Protein AF-A0AAN8SKI3-F1 (afdb_monomer)

InterPro domains:
  IPR000932 Photosystem antenna protein-like [PF00421] (1-62)
  IPR036001 Photosystem antenna protein-like superfamily [SSF161077] (1-62)

Secondary structure (DSSP, 8-state):
-HHHHHHHHHHHHHHHHHHH---S-TTTS-TTTTT-SSHHHHHHTT--B-TTS-BTTS------BHHHHHHHHHHHHHHHHHHHHHHT-

Sequence (89 aa):
MHTALVAGWAGSMALYELAVFDPSDPVLDPMWRQGMFVIPFMTRLGITNSWGGWSITGGTENPLWICQRSLEFIYFSQGWLALVLVHFM

Solvent-accessible surface area (backbone atoms only — not comparable to full-atom values): 5112 Å² total; per-residue (Å²): 104,71,68,23,53,53,30,33,47,55,13,50,50,41,50,52,46,63,75,71,60,67,70,86,42,60,84,87,49,32,60,77,78,76,68,52,71,58,59,64,60,42,39,76,73,60,31,45,24,40,89,86,68,49,21,70,85,72,51,87,72,90,82,40,47,52,62,62,55,23,51,52,27,37,56,49,15,51,53,43,49,53,52,48,55,64,74,77,110

Radius of gyration: 15.22 Å; Cα contacts (8 Å, |Δi|>4): 101; chains: 1; bounding box: 33×21×47 Å

Foldseek 3Di:
DVLLVVLQCLLVLLVVCVVQDDLPDCPPCNPVNSVRDNVVVCVVVVAFDEPVQAGNVRDRDDGDYSNVVSVVSNVVSVVVVVVVVVVVD

Structure (mmCIF, N/CA/C/O backbone):
data_AF-A0AAN8SKI3-F1
#
_entry.id   AF-A0AAN8SKI3-F1
#
loop_
_atom_site.group_PDB
_atom_site.id
_atom_site.type_symbol
_atom_site.label_atom_id
_atom_site.label_alt_id
_atom_site.label_comp_id
_atom_site.label_asym_id
_atom_site.label_entity_id
_atom_site.label_seq_id
_atom_site.pdbx_PDB_ins_code
_atom_site.Cartn_x
_atom_site.Cartn_y
_atom_site.Cartn_z
_atom_site.occupancy
_atom_site.B_iso_or_equiv
_atom_site.auth_seq_id
_atom_site.auth_comp_id
_atom_site.auth_asym_id
_atom_site.auth_atom_id
_atom_site.pdbx_PDB_model_num
ATOM 1 N N . MET A 1 1 ? 11.636 -5.503 -19.890 1.00 85.38 1 MET A N 1
ATOM 2 C CA . MET A 1 1 ? 10.201 -5.189 -20.108 1.00 85.38 1 MET A CA 1
ATOM 3 C C . MET A 1 1 ? 9.329 -5.647 -18.945 1.00 85.38 1 MET A C 1
ATOM 5 O O . MET A 1 1 ? 8.716 -4.796 -18.320 1.00 85.38 1 MET A O 1
ATOM 9 N N . HIS A 1 2 ? 9.321 -6.939 -18.587 1.00 93.75 2 HIS A N 1
ATOM 10 C CA . HIS A 1 2 ? 8.514 -7.467 -17.470 1.00 93.75 2 HIS A CA 1
ATOM 11 C C . HIS A 1 2 ? 8.715 -6.719 -16.135 1.00 93.75 2 HIS A C 1
ATOM 13 O O . HIS A 1 2 ? 7.749 -6.303 -15.506 1.00 93.75 2 HIS A O 1
ATOM 19 N N . THR A 1 3 ? 9.965 -6.474 -15.734 1.00 91.62 3 THR A N 1
ATOM 20 C CA . THR A 1 3 ? 10.309 -5.766 -14.486 1.00 91.62 3 THR A CA 1
ATOM 21 C C . THR A 1 3 ? 9.739 -4.351 -14.415 1.00 91.62 3 THR A C 1
ATOM 23 O O . THR A 1 3 ? 9.232 -3.946 -13.373 1.00 91.62 3 THR A O 1
ATOM 26 N N . ALA A 1 4 ? 9.771 -3.620 -15.530 1.00 89.25 4 ALA A N 1
ATOM 27 C CA . ALA A 1 4 ? 9.232 -2.269 -15.608 1.00 89.25 4 ALA A CA 1
ATOM 28 C C . ALA A 1 4 ? 7.709 -2.257 -15.422 1.00 89.25 4 ALA A C 1
ATOM 30 O O . ALA A 1 4 ? 7.190 -1.432 -14.673 1.00 89.25 4 ALA A O 1
ATOM 31 N N . LEU A 1 5 ? 7.000 -3.200 -16.050 1.00 92.62 5 LEU A N 1
ATOM 32 C CA . LEU A 1 5 ? 5.545 -3.317 -15.926 1.00 92.62 5 LEU A CA 1
ATOM 33 C C . LEU A 1 5 ? 5.123 -3.691 -14.502 1.00 92.62 5 LEU A C 1
ATOM 35 O O . LEU A 1 5 ? 4.211 -3.076 -13.961 1.00 92.62 5 LEU A O 1
ATOM 39 N N . VAL A 1 6 ? 5.819 -4.641 -13.869 1.00 93.38 6 VAL A N 1
ATOM 40 C CA . VAL A 1 6 ? 5.525 -5.050 -12.484 1.00 93.38 6 VAL A CA 1
ATOM 41 C C . VAL A 1 6 ? 5.783 -3.907 -11.499 1.00 93.38 6 VAL A C 1
ATOM 43 O O . VAL A 1 6 ? 4.965 -3.668 -10.614 1.00 93.38 6 VAL A O 1
ATOM 46 N N . ALA A 1 7 ? 6.877 -3.156 -11.671 1.00 89.44 7 ALA A N 1
ATOM 47 C CA . ALA A 1 7 ? 7.148 -1.980 -10.846 1.00 89.44 7 ALA A CA 1
ATOM 48 C C . ALA A 1 7 ? 6.097 -0.873 -11.050 1.00 89.44 7 ALA A C 1
ATOM 50 O O . ALA A 1 7 ? 5.627 -0.284 -10.080 1.00 89.44 7 ALA A O 1
ATOM 51 N N . GLY A 1 8 ? 5.679 -0.634 -12.297 1.00 92.06 8 GLY A N 1
ATOM 52 C CA . GLY A 1 8 ? 4.633 0.339 -12.616 1.00 92.06 8 GLY A CA 1
ATOM 53 C C . GLY A 1 8 ? 3.286 -0.042 -12.000 1.00 92.06 8 GLY A C 1
ATOM 54 O O . GLY A 1 8 ? 2.624 0.799 -11.394 1.00 92.06 8 GLY A O 1
ATOM 55 N N . TRP A 1 9 ? 2.920 -1.325 -12.070 1.00 94.25 9 TRP A N 1
ATOM 56 C CA . TRP A 1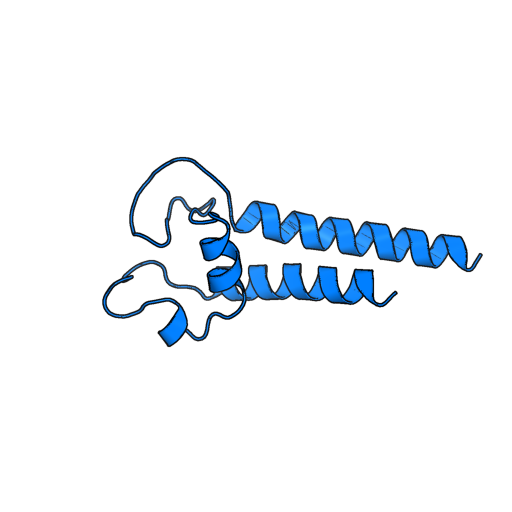 9 ? 1.730 -1.851 -11.405 1.00 94.25 9 TRP A CA 1
ATOM 57 C C . TRP A 1 9 ? 1.790 -1.625 -9.892 1.00 94.25 9 TRP A C 1
ATOM 59 O O . TRP A 1 9 ? 0.862 -1.038 -9.341 1.00 94.25 9 TRP A O 1
ATOM 69 N N . ALA A 1 10 ? 2.897 -1.993 -9.237 1.00 90.94 10 ALA A N 1
ATOM 70 C CA . ALA A 1 10 ? 3.048 -1.841 -7.790 1.00 90.94 10 ALA A CA 1
ATOM 71 C C . ALA A 1 10 ? 2.897 -0.379 -7.335 1.00 90.94 10 ALA A C 1
ATOM 73 O O . ALA A 1 10 ? 2.202 -0.112 -6.357 1.00 90.94 10 ALA A O 1
ATOM 74 N N . GLY A 1 11 ? 3.487 0.571 -8.070 1.00 89.38 11 GLY A N 1
ATOM 75 C CA . GLY A 1 11 ? 3.334 2.001 -7.789 1.00 89.38 11 GLY A CA 1
ATOM 76 C C . GLY A 1 11 ? 1.913 2.520 -8.036 1.00 89.38 11 GLY A C 1
ATOM 77 O O . GLY A 1 11 ? 1.365 3.236 -7.202 1.00 89.38 11 GLY A O 1
ATOM 78 N N . SER A 1 12 ? 1.282 2.131 -9.148 1.00 90.00 12 SER A N 1
ATOM 79 C CA . SER A 1 12 ? -0.080 2.577 -9.488 1.00 90.00 12 SER A CA 1
ATOM 80 C C . SER A 1 12 ? -1.152 2.018 -8.549 1.00 90.00 12 SER A C 1
ATOM 82 O O . SER A 1 12 ? -2.035 2.759 -8.124 1.00 90.00 12 SER A O 1
ATOM 84 N N . MET A 1 13 ? -1.044 0.742 -8.166 1.00 93.25 13 MET A N 1
ATO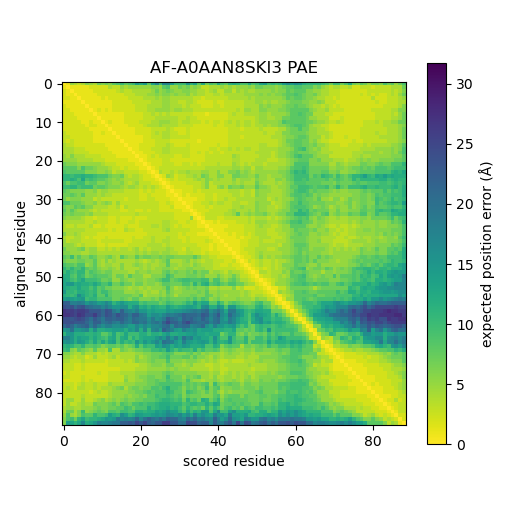M 85 C CA . MET A 1 13 ? -1.969 0.105 -7.231 1.00 93.25 13 MET A CA 1
ATOM 86 C C . MET A 1 13 ? -1.840 0.720 -5.837 1.00 93.25 13 MET A C 1
ATOM 88 O O . MET A 1 13 ? -2.843 0.982 -5.184 1.00 93.25 13 MET A O 1
ATOM 92 N N . ALA A 1 14 ? -0.614 1.029 -5.407 1.00 88.75 14 ALA A N 1
ATOM 93 C CA . ALA A 1 14 ? -0.390 1.706 -4.140 1.00 88.75 14 ALA A CA 1
ATOM 94 C C . ALA A 1 14 ? -0.994 3.118 -4.106 1.00 88.75 14 ALA A C 1
ATOM 96 O O . ALA A 1 14 ? -1.612 3.485 -3.111 1.00 88.75 14 ALA A O 1
ATOM 97 N N . LEU A 1 15 ? -0.871 3.894 -5.191 1.00 88.25 15 LEU A N 1
ATOM 98 C CA . LEU A 1 15 ? -1.525 5.203 -5.299 1.00 88.25 15 LEU A CA 1
A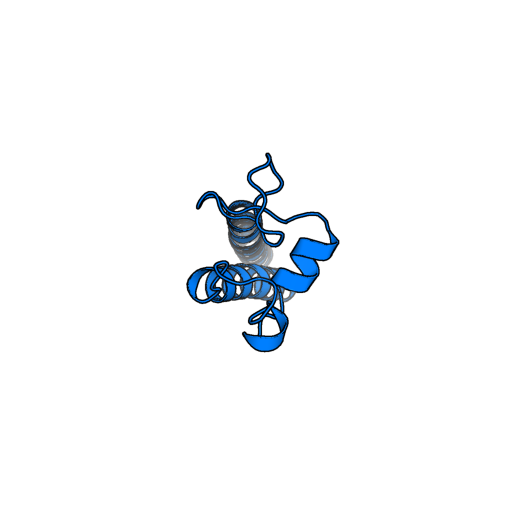TOM 99 C C . LEU A 1 15 ? -3.053 5.091 -5.328 1.00 88.25 15 LEU A C 1
ATOM 101 O O . LEU A 1 15 ? -3.730 5.917 -4.722 1.00 88.25 15 LEU A O 1
ATOM 105 N N . TYR A 1 16 ? -3.587 4.081 -6.016 1.00 90.31 16 TYR A N 1
ATOM 106 C CA . TYR A 1 16 ? -5.024 3.823 -6.058 1.00 90.31 16 TYR A CA 1
ATOM 107 C C . TYR A 1 16 ? -5.577 3.501 -4.666 1.00 90.31 16 TYR A C 1
ATOM 109 O O . TYR A 1 16 ? -6.535 4.132 -4.229 1.00 90.31 16 TYR A O 1
ATOM 117 N N . GLU A 1 17 ? -4.943 2.572 -3.947 1.00 89.88 17 GLU A N 1
ATOM 118 C CA . GLU A 1 17 ? -5.344 2.220 -2.584 1.00 89.88 17 GLU A CA 1
ATOM 119 C C . GLU A 1 17 ? -5.257 3.431 -1.651 1.00 89.88 17 GLU A C 1
ATOM 121 O O . GLU A 1 17 ? -6.188 3.688 -0.904 1.00 89.88 17 GLU A O 1
ATOM 126 N N . LEU A 1 18 ? -4.204 4.246 -1.750 1.00 84.44 18 LEU A N 1
ATOM 127 C CA . LEU A 1 18 ? -4.038 5.458 -0.936 1.00 84.44 18 LEU A CA 1
ATOM 128 C C . LEU A 1 18 ? -5.118 6.516 -1.216 1.00 84.44 18 LEU A C 1
ATOM 130 O O . LEU A 1 18 ? -5.512 7.237 -0.306 1.00 84.44 18 LEU A O 1
ATOM 134 N N . ALA A 1 19 ? -5.608 6.611 -2.455 1.00 85.44 19 ALA A N 1
ATOM 135 C CA . ALA A 1 19 ? -6.667 7.550 -2.822 1.00 85.44 19 ALA A CA 1
ATOM 136 C C . ALA A 1 19 ? -8.053 7.153 -2.284 1.00 85.44 19 ALA A C 1
ATOM 138 O O . ALA A 1 19 ? -8.909 8.022 -2.130 1.00 85.44 19 ALA A O 1
ATOM 139 N N . VAL A 1 20 ? -8.282 5.860 -2.032 1.00 88.00 20 VAL A N 1
ATOM 140 C CA . VAL A 1 20 ? -9.581 5.314 -1.595 1.00 88.00 20 VAL A CA 1
ATOM 141 C C . VAL A 1 20 ? -9.581 4.928 -0.111 1.00 88.00 20 VAL A C 1
ATOM 143 O O . VAL A 1 20 ? -10.644 4.829 0.493 1.00 88.00 20 VAL A O 1
ATOM 146 N N . PHE A 1 21 ? -8.407 4.711 0.481 1.00 85.06 21 PHE A N 1
ATOM 147 C CA . PHE A 1 21 ? -8.254 4.274 1.864 1.00 85.06 21 PHE A CA 1
ATOM 148 C C . PHE A 1 21 ? -8.762 5.317 2.866 1.00 85.06 21 PHE A C 1
ATOM 150 O O . PHE A 1 21 ? -8.326 6.470 2.841 1.00 85.06 21 PHE A O 1
ATOM 157 N N . ASP A 1 22 ? -9.632 4.883 3.782 1.00 85.88 22 ASP A N 1
ATOM 158 C CA . ASP A 1 22 ? -10.116 5.698 4.897 1.00 85.88 22 ASP A CA 1
ATOM 159 C C . ASP A 1 22 ? -9.396 5.302 6.203 1.00 85.88 22 ASP A C 1
ATOM 161 O O . ASP A 1 22 ? -9.633 4.211 6.729 1.00 85.88 22 ASP A O 1
ATOM 165 N N . PRO A 1 23 ? -8.519 6.164 6.751 1.00 80.50 23 PRO A N 1
ATOM 166 C CA . PRO A 1 23 ? -7.789 5.896 7.988 1.00 80.50 23 PRO A CA 1
ATOM 167 C C . PRO A 1 23 ? -8.584 6.198 9.274 1.00 80.50 23 PRO A C 1
ATOM 169 O O . PRO A 1 23 ? -8.013 6.107 10.360 1.00 80.50 23 PRO A O 1
ATOM 172 N N . SER A 1 24 ? -9.855 6.607 9.183 1.00 82.94 24 SER A N 1
ATOM 173 C CA . SER A 1 24 ? -10.597 7.190 10.312 1.00 82.94 24 SER A CA 1
ATOM 174 C C . SER A 1 24 ? -10.928 6.203 11.441 1.00 82.94 24 SER A C 1
ATOM 176 O O . SER A 1 24 ? -10.920 6.604 12.605 1.00 82.94 24 SER A O 1
ATOM 178 N N . ASP A 1 25 ? -11.206 4.930 11.133 1.00 83.44 25 ASP A N 1
ATOM 179 C CA . ASP A 1 25 ? -11.574 3.919 12.138 1.00 83.44 25 ASP A CA 1
ATOM 180 C C . ASP A 1 25 ? -10.801 2.600 11.950 1.00 83.44 25 ASP A C 1
ATOM 182 O O . ASP A 1 25 ? -11.297 1.652 11.335 1.00 83.44 25 ASP A O 1
ATOM 186 N N . PRO A 1 26 ? -9.587 2.488 12.519 1.00 79.62 26 PRO A N 1
ATOM 187 C CA . PRO A 1 26 ? -8.776 1.280 12.395 1.00 79.62 26 PRO A CA 1
ATOM 188 C C . PRO A 1 26 ? -9.331 0.075 13.177 1.00 79.62 26 PRO A C 1
ATOM 190 O O . PRO A 1 26 ? -8.815 -1.033 13.016 1.00 79.62 26 PRO A O 1
ATOM 193 N N . VAL A 1 27 ? -10.347 0.257 14.033 1.00 82.56 27 VAL A N 1
ATOM 194 C CA . VAL A 1 27 ? -10.916 -0.815 14.865 1.00 82.56 27 VAL A CA 1
ATOM 195 C C . VAL A 1 27 ? -12.091 -1.483 14.155 1.00 82.56 27 VAL A C 1
ATOM 197 O O . VAL A 1 27 ? -12.132 -2.712 14.069 1.00 82.56 27 VAL A O 1
ATOM 200 N N . LEU A 1 28 ? -13.043 -0.695 13.647 1.00 87.62 28 LEU A N 1
ATOM 201 C CA . LEU A 1 28 ? -14.267 -1.210 13.021 1.00 87.62 28 LEU A CA 1
ATOM 202 C C . LEU A 1 28 ? -14.176 -1.306 11.492 1.00 87.62 28 LEU A C 1
ATOM 204 O O . LEU A 1 28 ? -14.863 -2.151 10.897 1.00 87.62 28 LEU A O 1
ATOM 208 N N . ASP A 1 29 ? -13.304 -0.510 10.869 1.00 87.44 29 ASP A N 1
ATOM 209 C CA . ASP A 1 29 ? -13.044 -0.544 9.429 1.00 87.44 29 ASP A CA 1
ATOM 210 C C . ASP A 1 29 ? -11.544 -0.654 9.080 1.00 87.44 29 ASP A C 1
ATOM 212 O O . ASP A 1 29 ? -10.953 0.215 8.441 1.00 87.44 29 ASP A O 1
ATOM 216 N N . PRO A 1 30 ? -10.882 -1.749 9.494 1.00 85.31 30 PRO A N 1
ATOM 217 C CA . PRO A 1 30 ? -9.482 -1.980 9.164 1.00 85.31 30 PRO A CA 1
ATOM 218 C C . PRO A 1 30 ? -9.279 -2.255 7.665 1.00 85.31 30 PRO A C 1
ATOM 220 O O . PRO A 1 30 ? -10.170 -2.714 6.953 1.00 85.31 30 PRO A O 1
ATOM 223 N N . MET A 1 31 ? -8.036 -2.108 7.207 1.00 87.50 31 MET A N 1
ATOM 224 C CA . MET A 1 31 ? -7.611 -2.217 5.799 1.00 87.50 31 MET A CA 1
ATOM 225 C C . MET A 1 31 ? -8.148 -3.437 5.024 1.00 87.50 31 MET A C 1
ATOM 227 O O . MET A 1 31 ? -8.418 -3.347 3.828 1.00 87.50 31 MET A O 1
ATOM 231 N N . TRP A 1 32 ? -8.305 -4.588 5.686 1.00 86.06 32 TRP A N 1
ATOM 232 C CA . TRP A 1 32 ? -8.807 -5.817 5.063 1.00 86.06 32 TRP A CA 1
ATOM 233 C C . TRP A 1 32 ? -10.318 -5.791 4.785 1.00 86.06 32 TRP A C 1
ATOM 235 O O . TRP A 1 32 ? -10.783 -6.554 3.941 1.00 86.06 32 TRP A O 1
ATOM 245 N N . ARG A 1 33 ? -11.086 -4.918 5.452 1.00 89.69 33 ARG A N 1
ATOM 246 C CA . ARG A 1 33 ? -12.513 -4.682 5.163 1.00 89.69 33 ARG A CA 1
ATOM 247 C C . ARG A 1 33 ? -12.713 -3.733 3.989 1.00 89.69 33 ARG A C 1
ATOM 249 O O . ARG A 1 33 ? -13.653 -3.921 3.226 1.00 89.69 33 ARG A O 1
ATOM 256 N N . GLN A 1 34 ? -11.779 -2.807 3.790 1.00 86.69 34 GLN A N 1
ATOM 257 C CA . GLN A 1 34 ? -11.774 -1.875 2.660 1.00 86.69 34 GLN A CA 1
ATOM 258 C C . GLN A 1 34 ? -11.198 -2.483 1.364 1.00 86.69 34 GLN A C 1
ATOM 260 O O . GLN A 1 34 ? -11.178 -1.827 0.327 1.00 86.69 34 GLN A O 1
ATOM 265 N N . GLY A 1 35 ? -10.735 -3.740 1.393 1.00 89.50 35 GLY A N 1
ATOM 266 C CA . GLY A 1 35 ? -10.215 -4.432 0.208 1.00 89.50 35 GLY A CA 1
ATOM 267 C C . GLY A 1 35 ? -8.811 -3.993 -0.221 1.00 89.50 35 GLY A C 1
ATOM 268 O O . GLY A 1 35 ? -8.456 -4.153 -1.387 1.00 89.50 35 GLY A O 1
ATOM 269 N N . MET A 1 36 ? -8.007 -3.458 0.702 1.00 90.06 36 MET A N 1
ATOM 270 C CA . MET A 1 36 ? -6.630 -3.040 0.421 1.00 90.06 36 MET A CA 1
ATOM 271 C C . MET A 1 36 ? -5.711 -4.261 0.295 1.00 90.06 36 MET A C 1
ATOM 273 O O . MET A 1 36 ? -5.700 -5.127 1.175 1.00 90.06 36 MET A O 1
ATOM 277 N N . PHE A 1 37 ? -4.914 -4.331 -0.771 1.00 88.88 37 PHE A N 1
ATOM 278 C CA . PHE A 1 37 ? -4.026 -5.455 -1.062 1.00 88.88 37 PHE A CA 1
ATOM 279 C C . PHE A 1 37 ? -2.551 -5.104 -0.868 1.00 88.88 37 PHE A C 1
ATOM 281 O O . PHE A 1 37 ? -1.828 -5.871 -0.239 1.00 88.88 37 PHE A O 1
ATOM 288 N N . VAL A 1 38 ? -2.092 -3.950 -1.354 1.00 89.31 38 VAL A N 1
ATOM 289 C CA . VAL A 1 38 ? -0.678 -3.545 -1.351 1.00 89.31 38 VAL A CA 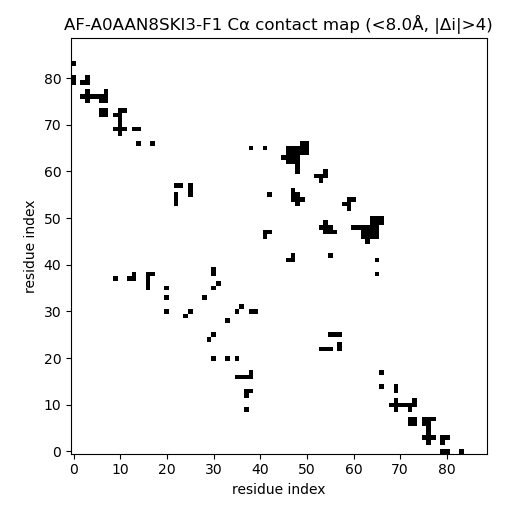1
ATOM 290 C C . VAL A 1 38 ? -0.277 -2.848 -0.045 1.00 89.31 38 VAL A C 1
ATOM 292 O O . VAL A 1 38 ? 0.809 -3.117 0.480 1.00 89.31 38 VAL A O 1
ATOM 295 N N . ILE A 1 39 ? -1.143 -2.011 0.538 1.00 85.94 39 ILE A N 1
ATOM 296 C CA . ILE A 1 39 ? -0.876 -1.324 1.818 1.00 85.94 39 ILE A CA 1
ATOM 297 C C . ILE A 1 39 ? -0.571 -2.320 2.975 1.00 85.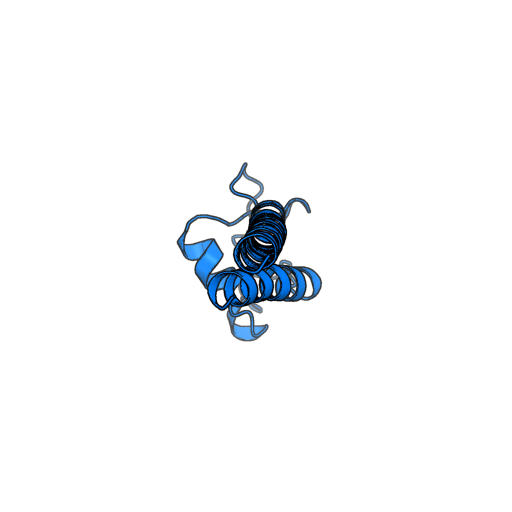94 39 ILE A C 1
ATOM 299 O O . ILE A 1 39 ? 0.362 -2.064 3.746 1.00 85.94 39 ILE A O 1
ATOM 303 N N . PRO A 1 40 ? -1.228 -3.496 3.110 1.00 87.44 40 PRO A N 1
ATOM 304 C CA . PRO A 1 40 ? -0.838 -4.522 4.092 1.00 87.44 40 PRO A CA 1
ATOM 305 C C . PRO A 1 40 ? 0.608 -5.038 3.949 1.00 87.44 40 PRO A C 1
ATOM 307 O O . PRO A 1 40 ? 1.279 -5.339 4.937 1.00 87.44 40 PRO A O 1
ATOM 310 N N . PHE A 1 41 ? 1.134 -5.138 2.726 1.00 87.94 41 PHE A N 1
ATOM 311 C CA . PHE A 1 41 ? 2.528 -5.554 2.520 1.00 87.94 41 PHE A CA 1
ATOM 312 C C . PHE A 1 41 ? 3.511 -4.432 2.859 1.00 87.94 41 PHE A C 1
ATOM 314 O O . PHE A 1 41 ? 4.593 -4.689 3.388 1.00 87.94 41 PHE A O 1
ATOM 321 N N . MET A 1 42 ? 3.125 -3.184 2.596 1.00 86.25 42 MET A N 1
ATOM 322 C CA . MET A 1 42 ? 3.898 -1.999 2.960 1.00 86.25 42 MET A CA 1
ATOM 323 C C . MET A 1 42 ? 4.004 -1.818 4.479 1.00 86.25 42 MET A C 1
ATOM 325 O O . MET A 1 42 ? 5.101 -1.608 5.002 1.00 86.25 42 MET A O 1
ATOM 329 N N . THR A 1 43 ? 2.892 -1.983 5.194 1.00 83.25 43 THR A N 1
ATOM 330 C CA . THR A 1 43 ? 2.835 -1.908 6.666 1.00 83.25 43 THR A CA 1
ATOM 331 C C . THR A 1 43 ? 3.671 -2.970 7.349 1.00 83.25 43 THR A C 1
ATOM 333 O O . THR A 1 43 ? 4.368 -2.670 8.315 1.00 83.25 43 THR A O 1
ATOM 336 N N . ARG A 1 44 ? 3.695 -4.194 6.810 1.00 85.25 44 ARG A N 1
ATOM 337 C CA . ARG A 1 44 ? 4.566 -5.264 7.316 1.00 85.25 44 ARG A CA 1
ATOM 338 C C . ARG A 1 44 ? 6.052 -4.891 7.285 1.00 85.25 44 ARG A C 1
ATOM 340 O O . ARG A 1 44 ? 6.818 -5.374 8.112 1.00 85.25 44 ARG A O 1
ATOM 347 N N . LEU A 1 45 ? 6.460 -4.042 6.342 1.00 84.94 45 LEU A N 1
ATOM 348 C CA . LEU A 1 45 ? 7.831 -3.539 6.213 1.00 84.94 45 LEU A CA 1
ATOM 349 C C . LEU A 1 45 ? 8.067 -2.232 6.990 1.00 84.94 45 LEU A C 1
ATOM 351 O O . LEU A 1 45 ? 9.064 -1.554 6.747 1.00 84.94 45 LEU A O 1
ATOM 355 N N . GLY A 1 46 ? 7.154 -1.862 7.891 1.00 81.50 46 GLY A N 1
ATOM 356 C CA . GLY A 1 46 ? 7.266 -0.670 8.729 1.00 81.50 46 GLY A CA 1
ATOM 357 C C . GLY A 1 46 ? 6.843 0.632 8.047 1.00 81.50 46 GLY A C 1
ATOM 358 O O . GLY A 1 46 ? 7.120 1.700 8.582 1.00 81.50 46 GLY A O 1
ATOM 359 N N . ILE A 1 47 ? 6.185 0.582 6.880 1.00 81.88 47 ILE A N 1
ATOM 360 C CA . ILE A 1 47 ? 5.596 1.780 6.262 1.00 81.88 47 ILE A CA 1
ATOM 361 C C . ILE A 1 47 ? 4.198 1.995 6.827 1.00 81.88 47 ILE A C 1
ATOM 363 O O . ILE A 1 47 ? 3.236 1.377 6.375 1.00 81.88 47 ILE A O 1
ATOM 367 N N . THR A 1 48 ? 4.083 2.860 7.823 1.00 79.75 48 THR A N 1
ATOM 368 C CA . THR A 1 48 ? 2.822 3.051 8.552 1.00 79.75 48 THR A CA 1
ATOM 369 C C . THR A 1 48 ? 2.246 4.449 8.414 1.00 79.75 48 THR A C 1
ATOM 371 O O . THR A 1 48 ? 1.093 4.647 8.782 1.00 79.75 48 THR A O 1
ATOM 374 N N . ASN A 1 49 ? 3.008 5.404 7.874 1.00 79.25 49 ASN A N 1
ATOM 375 C CA . ASN A 1 49 ? 2.649 6.818 7.909 1.00 79.25 49 ASN A CA 1
ATOM 376 C C . ASN A 1 49 ? 2.425 7.393 6.510 1.00 79.25 49 ASN A C 1
ATOM 378 O O . ASN A 1 49 ? 3.099 7.028 5.539 1.00 79.25 49 ASN A O 1
ATOM 382 N N . SER A 1 50 ? 1.500 8.343 6.414 1.00 79.38 50 SER A N 1
ATOM 383 C CA . SER A 1 50 ? 1.206 9.076 5.187 1.00 79.38 50 SER A CA 1
ATOM 384 C C . SER A 1 50 ? 1.691 10.524 5.269 1.00 79.38 50 SER A C 1
ATOM 386 O O . SER A 1 50 ? 1.813 11.105 6.346 1.00 79.38 50 SER A O 1
ATOM 388 N N . TRP A 1 51 ? 1.909 11.147 4.109 1.00 72.88 51 TRP A N 1
ATOM 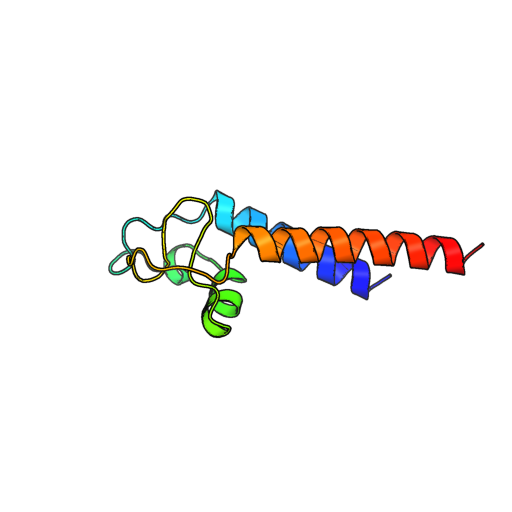389 C CA . TRP A 1 51 ? 2.192 12.586 4.042 1.00 72.88 51 TRP A CA 1
ATOM 390 C C . TRP A 1 51 ? 0.996 13.440 4.503 1.00 72.88 51 TRP A C 1
ATOM 392 O O . TRP A 1 51 ? 1.169 14.581 4.913 1.00 72.88 51 TRP A O 1
ATOM 402 N N . GLY A 1 52 ? -0.210 12.860 4.497 1.00 71.38 52 GLY A N 1
ATOM 403 C CA . GLY A 1 52 ? -1.435 13.477 5.005 1.00 71.38 52 GLY A CA 1
ATOM 404 C C . GLY A 1 52 ? -1.557 13.477 6.531 1.00 71.38 52 GLY A C 1
ATOM 405 O O . GLY A 1 52 ? -2.632 13.777 7.036 1.00 71.38 52 GLY A O 1
ATOM 406 N N . GLY A 1 53 ? -0.496 13.121 7.266 1.00 72.06 53 GLY A N 1
ATOM 407 C CA . GLY A 1 53 ? -0.458 13.198 8.729 1.00 72.06 53 GLY A CA 1
ATOM 408 C C . GLY A 1 53 ? -1.227 12.093 9.455 1.00 72.06 53 GLY A C 1
ATOM 409 O O . GLY A 1 53 ? -1.367 12.166 10.672 1.00 72.06 53 GLY A O 1
ATOM 410 N N . TRP A 1 54 ? -1.702 11.073 8.736 1.00 74.75 54 TRP A N 1
ATOM 411 C CA . TRP A 1 54 ? -2.369 9.909 9.318 1.00 74.75 54 TRP A CA 1
ATOM 412 C C . TRP A 1 54 ? -1.436 8.694 9.367 1.00 74.75 54 TRP A C 1
ATOM 414 O O . TRP A 1 54 ? -0.544 8.531 8.528 1.00 74.75 54 TRP A O 1
ATOM 424 N N . SER A 1 55 ? -1.661 7.832 10.358 1.00 77.69 55 SER A N 1
ATOM 425 C CA . SER A 1 55 ? -0.975 6.552 10.521 1.00 77.69 55 SER A CA 1
ATOM 426 C C . SER A 1 55 ? -1.981 5.415 10.577 1.00 77.69 55 SER A C 1
ATOM 428 O O . SER A 1 55 ? -3.104 5.586 11.044 1.00 77.69 55 SER A O 1
ATOM 430 N N . ILE A 1 56 ? -1.557 4.235 10.143 1.00 75.81 56 ILE A N 1
ATOM 431 C CA . ILE A 1 56 ? -2.400 3.035 10.078 1.00 75.81 56 ILE A CA 1
ATOM 432 C C . ILE A 1 56 ? -2.797 2.529 11.474 1.00 75.81 56 ILE A C 1
ATOM 434 O O . ILE A 1 56 ? -3.824 1.876 11.629 1.00 75.81 56 ILE A O 1
ATOM 438 N N . THR A 1 57 ? -2.025 2.871 12.507 1.00 74.56 57 THR A N 1
ATOM 439 C CA . THR A 1 57 ? -2.335 2.571 13.915 1.00 74.56 57 THR A CA 1
ATOM 440 C C . THR A 1 57 ? -2.991 3.741 14.659 1.00 74.56 57 THR A C 1
ATOM 442 O O . THR A 1 57 ? -3.186 3.653 15.868 1.00 74.56 57 THR A O 1
ATOM 445 N N . GLY A 1 58 ? -3.326 4.842 13.972 1.00 66.19 58 GLY A N 1
ATOM 446 C CA . GLY A 1 58 ? -3.940 6.032 14.579 1.00 66.19 58 GLY A CA 1
ATOM 447 C C . GLY A 1 58 ? -2.980 6.946 15.360 1.00 66.19 58 GLY A C 1
ATOM 448 O O . GLY A 1 58 ? -3.431 7.906 15.979 1.00 66.19 58 GLY A O 1
ATOM 449 N N . GLY A 1 59 ? -1.670 6.673 15.345 1.00 64.00 59 GLY A N 1
ATOM 450 C CA . GLY A 1 59 ? -0.641 7.524 15.961 1.00 64.00 59 GLY A CA 1
ATOM 451 C C . GLY A 1 59 ? -0.134 8.653 15.049 1.00 64.00 59 GLY A C 1
ATOM 452 O O . GLY A 1 59 ? -0.315 8.623 13.836 1.00 64.00 59 GLY A O 1
ATOM 453 N N . THR A 1 60 ? 0.548 9.647 15.624 1.00 53.00 60 THR A N 1
ATOM 454 C CA . THR A 1 60 ? 1.181 10.772 14.901 1.00 53.00 60 THR A CA 1
ATOM 455 C C . THR A 1 60 ? 2.696 10.782 15.124 1.00 53.00 60 THR A C 1
ATOM 457 O O . THR A 1 60 ? 3.220 11.650 15.821 1.00 53.00 60 THR A O 1
ATOM 460 N N . GLU A 1 61 ? 3.420 9.803 14.575 1.00 49.91 61 GLU A N 1
ATOM 461 C CA . GLU A 1 61 ? 4.875 9.673 14.775 1.00 49.91 61 GLU A CA 1
ATOM 462 C C . GLU A 1 61 ? 5.652 9.380 13.466 1.00 49.91 61 GLU A C 1
ATOM 464 O O . GLU A 1 61 ? 5.178 8.663 12.597 1.00 49.91 61 GLU A O 1
ATOM 469 N N . ASN A 1 62 ? 6.829 10.011 13.322 1.00 53.31 62 ASN A N 1
ATOM 470 C CA . ASN A 1 62 ? 7.733 10.214 12.154 1.00 53.31 62 ASN A CA 1
ATOM 471 C C . ASN A 1 62 ? 8.460 8.934 11.601 1.00 53.31 62 ASN A C 1
ATOM 473 O O . ASN A 1 62 ? 8.506 7.938 12.309 1.00 53.31 62 ASN A O 1
ATOM 477 N N . PRO A 1 63 ? 9.041 8.874 10.365 1.00 54.41 63 PRO A N 1
ATOM 478 C CA . PRO A 1 63 ? 8.357 8.169 9.274 1.00 54.41 63 PRO A CA 1
ATOM 479 C C . PRO A 1 63 ? 9.154 7.182 8.384 1.00 54.41 63 PRO A C 1
ATOM 481 O O . PRO A 1 63 ? 10.280 7.433 7.956 1.00 54.41 63 PRO A O 1
ATOM 484 N N . LEU A 1 64 ? 8.440 6.15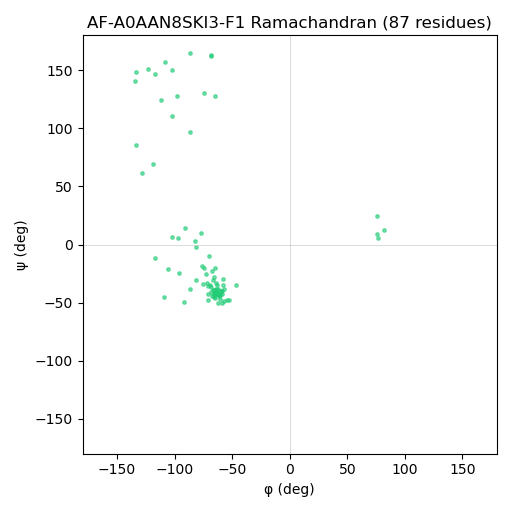2 7.918 1.00 55.38 64 LEU A N 1
ATOM 485 C CA . LEU A 1 64 ? 8.535 5.634 6.548 1.00 55.38 64 LEU A CA 1
ATOM 486 C C . LEU A 1 64 ? 7.208 5.950 5.842 1.00 55.38 64 LEU A C 1
ATOM 488 O O . LEU A 1 64 ? 6.142 5.584 6.341 1.00 55.38 64 LEU A O 1
ATOM 492 N N . TRP A 1 65 ? 7.272 6.651 4.706 1.00 65.38 65 TRP A N 1
ATOM 493 C CA . TRP A 1 65 ? 6.098 7.236 4.050 1.00 65.38 65 TRP A CA 1
ATOM 494 C C . TRP A 1 65 ? 5.554 6.376 2.904 1.00 65.38 65 TRP A C 1
ATOM 496 O O . TRP A 1 65 ? 6.278 6.060 1.957 1.00 65.38 65 TRP A O 1
ATOM 506 N N . ILE A 1 66 ? 4.253 6.082 2.939 1.00 63.94 66 ILE A N 1
ATOM 507 C CA . ILE A 1 66 ? 3.571 5.236 1.942 1.00 63.94 66 ILE A CA 1
ATOM 508 C C . ILE A 1 66 ? 3.434 5.932 0.573 1.00 63.94 66 ILE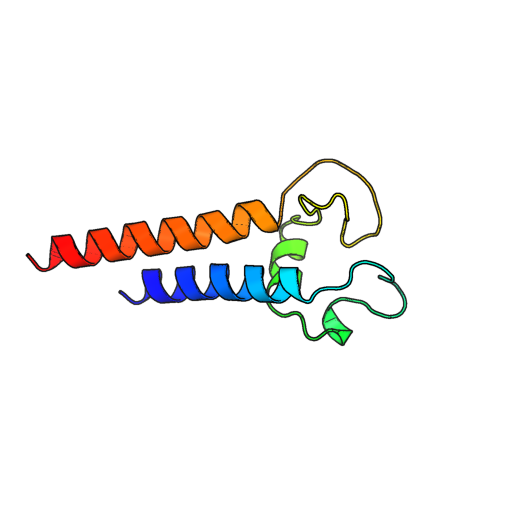 A C 1
ATOM 510 O O . ILE A 1 66 ? 3.637 5.314 -0.473 1.00 63.94 66 ILE A O 1
ATOM 514 N N . CYS A 1 67 ? 3.213 7.251 0.572 1.00 60.75 67 CYS A N 1
ATOM 515 C CA . CYS A 1 67 ? 3.083 8.047 -0.652 1.00 60.75 67 CYS A CA 1
ATOM 516 C C . CYS A 1 67 ? 4.432 8.196 -1.387 1.00 60.75 67 CYS A C 1
ATOM 518 O O . CYS A 1 67 ? 4.510 7.999 -2.597 1.00 60.75 67 CYS A O 1
ATOM 520 N N . GLN A 1 68 ? 5.521 8.445 -0.649 1.00 68.62 68 GLN A N 1
ATOM 521 C CA . GLN A 1 68 ? 6.861 8.599 -1.230 1.00 68.62 68 GLN A CA 1
ATOM 522 C C . GLN A 1 68 ? 7.363 7.300 -1.872 1.00 68.62 68 GLN A C 1
ATOM 524 O O . GLN A 1 68 ? 7.831 7.312 -3.009 1.00 68.62 68 GLN A O 1
ATOM 529 N N . ARG A 1 69 ? 7.210 6.159 -1.186 1.00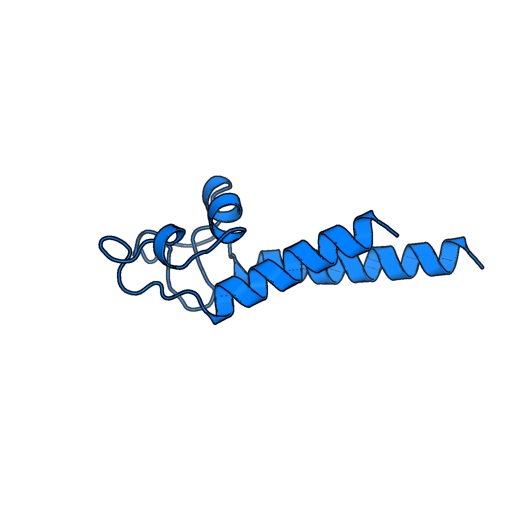 68.06 69 ARG A N 1
ATOM 530 C CA . ARG A 1 69 ? 7.660 4.868 -1.729 1.00 68.06 69 ARG A CA 1
ATOM 531 C C . ARG A 1 69 ? 6.861 4.435 -2.956 1.00 68.06 69 ARG A C 1
ATOM 533 O O . ARG A 1 69 ? 7.431 3.819 -3.848 1.00 68.06 69 ARG A O 1
ATOM 540 N N . SER A 1 70 ? 5.586 4.811 -3.052 1.00 75.88 70 SER A N 1
ATOM 541 C CA . SER A 1 70 ? 4.763 4.538 -4.240 1.00 75.88 70 SER A CA 1
ATOM 542 C C . SER A 1 70 ? 5.279 5.266 -5.489 1.00 75.88 70 SER A C 1
ATOM 544 O O . SER A 1 70 ? 5.322 4.679 -6.570 1.00 75.88 70 SER A O 1
ATOM 546 N N . LEU A 1 71 ? 5.741 6.513 -5.344 1.00 81.75 71 LEU A N 1
ATOM 547 C CA . LEU A 1 71 ? 6.327 7.285 -6.445 1.00 81.75 71 LEU A CA 1
ATOM 548 C C . LEU A 1 71 ? 7.678 6.720 -6.903 1.00 81.75 71 LEU A C 1
ATOM 550 O O . LEU A 1 71 ? 7.949 6.694 -8.102 1.00 81.75 71 LEU A O 1
ATOM 554 N N . GLU A 1 72 ? 8.503 6.206 -5.988 1.00 85.88 72 GLU A N 1
ATOM 555 C CA . GLU A 1 72 ? 9.779 5.562 -6.336 1.00 85.88 72 GLU A CA 1
ATOM 556 C C . GLU A 1 72 ? 9.586 4.360 -7.273 1.00 85.88 72 GLU A C 1
ATOM 558 O O . GLU A 1 72 ? 10.333 4.216 -8.241 1.00 85.88 72 GLU A O 1
ATOM 563 N N . PHE A 1 73 ? 8.546 3.543 -7.061 1.00 84.81 73 PHE A N 1
ATOM 564 C CA . PHE A 1 73 ? 8.216 2.434 -7.966 1.00 84.81 73 PHE A CA 1
ATOM 565 C C . PHE A 1 73 ? 7.836 2.911 -9.377 1.00 84.81 73 PHE A C 1
ATOM 567 O O . PHE A 1 73 ? 8.190 2.258 -10.364 1.00 84.81 73 PHE A O 1
ATOM 574 N N . ILE A 1 74 ? 7.177 4.068 -9.492 1.00 87.69 74 ILE A N 1
ATOM 575 C CA . ILE A 1 74 ? 6.818 4.667 -10.786 1.00 87.69 74 ILE A CA 1
ATOM 576 C C . ILE A 1 74 ? 8.065 5.195 -11.499 1.00 87.69 74 ILE A C 1
ATOM 578 O O . ILE A 1 74 ? 8.281 4.874 -12.667 1.00 87.69 74 ILE A O 1
ATOM 582 N N . TYR A 1 75 ? 8.923 5.951 -10.812 1.00 89.38 75 TYR A N 1
ATOM 583 C CA . TYR A 1 75 ? 10.165 6.456 -11.409 1.00 89.38 75 TYR A CA 1
ATOM 584 C C . TYR A 1 75 ? 11.124 5.327 -11.796 1.00 89.38 75 TYR A C 1
ATOM 586 O O . TYR A 1 75 ? 11.734 5.367 -12.865 1.00 89.38 75 TYR A O 1
ATOM 594 N N . PHE A 1 76 ? 11.207 4.279 -10.976 1.00 91.06 76 PHE A N 1
ATOM 595 C CA . PHE A 1 76 ? 11.963 3.075 -11.300 1.00 91.06 76 PHE A CA 1
ATOM 596 C C . PHE A 1 76 ? 11.417 2.402 -12.566 1.00 91.06 76 PHE A C 1
ATOM 598 O O . PHE A 1 76 ? 12.187 2.103 -13.477 1.00 91.06 76 PHE A O 1
ATOM 605 N N . SER A 1 77 ? 10.094 2.230 -12.680 1.00 91.81 77 SER A N 1
ATOM 606 C CA . SER A 1 77 ? 9.448 1.691 -13.886 1.00 91.81 77 SER A CA 1
ATOM 607 C C . SER A 1 77 ? 9.827 2.478 -15.149 1.00 91.81 77 SER A C 1
ATOM 609 O O . SER A 1 77 ? 10.261 1.880 -16.135 1.00 91.81 77 SER A O 1
ATOM 611 N N . GLN A 1 78 ? 9.762 3.813 -15.094 1.00 89.94 78 GLN A N 1
ATOM 612 C CA . GLN A 1 78 ? 10.140 4.705 -16.199 1.00 89.94 78 GLN A CA 1
ATOM 613 C C . GLN A 1 78 ? 11.617 4.537 -16.597 1.00 89.94 78 GLN A C 1
ATOM 615 O O . GLN A 1 78 ? 11.931 4.421 -17.782 1.00 89.94 78 GLN A O 1
ATOM 620 N N . GLY A 1 79 ? 12.522 4.442 -15.617 1.00 90.88 79 GLY A N 1
ATOM 621 C CA . GLY A 1 79 ? 13.948 4.204 -15.862 1.00 90.88 79 GLY A CA 1
ATOM 622 C C . GLY A 1 79 ? 14.226 2.876 -16.576 1.00 90.88 79 GLY A C 1
ATOM 623 O O . GLY A 1 79 ? 15.029 2.821 -17.507 1.00 90.88 79 GLY A O 1
ATOM 624 N N . TRP A 1 80 ? 13.515 1.806 -16.209 1.00 88.31 80 TRP A N 1
ATOM 625 C CA . TRP A 1 80 ? 13.643 0.512 -16.886 1.00 88.31 80 TRP A CA 1
ATOM 626 C C . TRP A 1 80 ? 13.022 0.490 -18.281 1.00 88.31 80 TRP A C 1
ATOM 628 O O . TRP A 1 80 ? 13.539 -0.211 -19.150 1.00 88.31 80 TRP A O 1
ATOM 638 N N . LEU A 1 81 ? 11.938 1.235 -18.520 1.00 88.25 81 LEU A N 1
ATOM 639 C CA . LEU A 1 81 ? 11.390 1.403 -19.870 1.00 88.25 81 LEU A CA 1
ATOM 640 C C . LEU A 1 81 ? 12.383 2.136 -20.777 1.00 88.25 81 LEU A C 1
ATOM 642 O O . LEU A 1 81 ? 12.608 1.694 -21.902 1.00 88.25 81 LEU A O 1
ATOM 646 N N . ALA A 1 82 ? 13.037 3.185 -20.276 1.00 88.81 82 ALA A N 1
ATOM 647 C CA . ALA A 1 82 ? 14.082 3.886 -21.016 1.00 88.81 82 ALA A CA 1
ATOM 648 C C . ALA A 1 82 ? 15.271 2.963 -21.346 1.00 88.81 82 ALA A C 1
ATOM 650 O O . ALA A 1 82 ? 15.716 2.922 -22.490 1.00 88.81 82 ALA A O 1
ATOM 651 N N . LEU A 1 83 ? 15.737 2.157 -20.383 1.00 90.12 83 LEU A N 1
ATOM 652 C CA . LEU A 1 83 ? 16.819 1.187 -20.599 1.00 90.12 83 LEU A CA 1
ATOM 653 C C . LEU A 1 83 ? 16.449 0.121 -21.643 1.00 90.12 83 LEU A C 1
ATOM 655 O O . LEU A 1 83 ? 17.264 -0.229 -22.491 1.00 90.12 83 LEU A O 1
ATOM 659 N N . VAL A 1 84 ? 15.216 -0.391 -21.585 1.00 88.19 84 VAL A N 1
ATOM 660 C CA . VAL A 1 84 ? 14.692 -1.342 -22.573 1.00 88.19 84 VAL A CA 1
ATOM 661 C C . VAL A 1 84 ? 14.773 -0.746 -23.973 1.00 88.19 84 VAL A C 1
ATOM 663 O O . VAL A 1 84 ? 15.271 -1.415 -24.867 1.00 88.19 84 VAL A O 1
ATOM 666 N N . LEU A 1 85 ? 14.310 0.491 -24.162 1.00 86.50 85 LEU A N 1
ATOM 667 C CA . LEU A 1 85 ? 14.312 1.140 -25.473 1.00 86.50 85 LEU A CA 1
ATOM 668 C C . LEU A 1 85 ? 15.734 1.304 -26.019 1.00 86.50 85 LEU A C 1
ATOM 670 O O . LEU A 1 85 ? 15.972 0.963 -27.169 1.00 86.50 85 LEU A O 1
ATOM 674 N N . VAL A 1 86 ? 16.684 1.729 -25.181 1.00 89.38 86 VAL A N 1
ATOM 675 C CA . VAL A 1 86 ? 18.098 1.892 -25.571 1.00 89.38 86 VAL A CA 1
ATOM 676 C C . VAL A 1 86 ? 18.769 0.556 -25.908 1.00 89.38 86 VAL A C 1
ATOM 678 O O . VAL A 1 86 ? 19.685 0.522 -26.717 1.00 89.38 86 VAL A O 1
ATOM 681 N N . HIS A 1 87 ? 18.324 -0.556 -25.320 1.00 86.25 87 HIS A N 1
ATOM 682 C CA . HIS A 1 87 ? 18.896 -1.878 -25.588 1.00 86.25 87 HIS A CA 1
ATOM 683 C C . HIS A 1 87 ? 18.468 -2.482 -26.939 1.00 86.25 87 HIS A C 1
ATOM 685 O O . HIS A 1 87 ? 19.104 -3.419 -27.413 1.00 86.25 87 HIS A O 1
ATOM 691 N N . PHE A 1 88 ? 17.388 -1.977 -27.544 1.00 76.69 88 PHE A N 1
ATOM 692 C CA . PHE A 1 88 ? 16.867 -2.444 -28.836 1.00 76.69 88 PHE A CA 1
ATOM 693 C C . PHE A 1 88 ? 17.215 -1.512 -30.014 1.00 76.69 88 PHE A C 1
ATOM 695 O O . PHE A 1 88 ? 16.722 -1.740 -31.120 1.00 76.69 88 PHE A O 1
ATOM 702 N N . MET A 1 89 ? 18.034 -0.481 -29.782 1.00 71.25 89 MET A N 1
ATOM 703 C CA . MET A 1 89 ? 18.569 0.442 -30.796 1.00 71.25 89 MET A CA 1
ATOM 704 C C . MET A 1 89 ? 20.003 0.064 -31.157 1.00 71.25 89 MET A C 1
ATOM 706 O O . MET A 1 89 ? 20.336 0.173 -32.357 1.00 71.25 89 MET A O 1
#

pLDDT: mean 82.2, std 10.38, range [49.91, 94.25]

Organism: Solanum bulbocastanum (NCBI:txid147425)

Nearest PDB structures (foldseek):
  7y5e-assembly1_BL  TM=9.570E-01  e=1.457E-07  Porphyridium purpureum
  8z9d-assembly1_Bb  TM=9.596E-01  e=9.414E-08  Spinacia oleracea
  8iwh-assembly1_b  TM=9.651E-01  e=2.554E-07  Thalassiosira pseudonana
  8bd3-assembly1_b  TM=9.689E-01  e=3.489E-07  Chlorella ohadii
  6jlu-assembly1_B  TM=9.594E-01  e=3.489E-07  Chaetoceros neogracilis

Mean predicted aligned error: 6.62 Å